Protein AF-A0A662L230-F1 (afdb_monomer_lite)

pLDDT: mean 71.13, std 14.8, range [39.88, 90.0]

Structure (mmCIF, N/CA/C/O backbone):
data_AF-A0A662L230-F1
#
_entry.id   AF-A0A662L230-F1
#
loop_
_atom_site.group_PDB
_atom_site.id
_atom_site.type_symbol
_atom_site.label_atom_id
_atom_site.label_alt_id
_atom_site.label_comp_id
_atom_site.label_asym_id
_atom_site.label_entity_id
_atom_site.label_seq_id
_atom_site.pdbx_PDB_ins_code
_atom_site.Cartn_x
_atom_site.Cartn_y
_atom_site.Cartn_z
_atom_site.occupancy
_atom_site.B_iso_or_equiv
_atom_site.auth_seq_id
_atom_site.auth_comp_id
_atom_site.auth_asym_id
_atom_site.auth_atom_id
_atom_site.pdbx_PDB_model_num
ATOM 1 N N . MET A 1 1 ? 37.222 -28.126 0.549 1.00 39.88 1 MET A N 1
ATOM 2 C CA . MET A 1 1 ? 37.024 -26.873 -0.220 1.00 39.88 1 MET A CA 1
ATOM 3 C C . MET A 1 1 ? 35.741 -26.198 0.248 1.00 39.88 1 MET A C 1
ATOM 5 O O . MET A 1 1 ? 34.708 -26.851 0.312 1.00 39.88 1 MET A O 1
ATOM 9 N N . ASN A 1 2 ? 35.841 -24.941 0.682 1.00 44.56 2 ASN A N 1
ATOM 10 C CA . ASN A 1 2 ? 34.850 -24.248 1.510 1.00 44.56 2 ASN A CA 1
ATOM 11 C C . ASN A 1 2 ? 33.793 -23.527 0.644 1.00 44.56 2 ASN A C 1
ATOM 13 O O . ASN A 1 2 ? 34.126 -22.625 -0.118 1.00 44.56 2 ASN A O 1
ATOM 17 N N . ARG A 1 3 ? 32.516 -23.919 0.762 1.00 47.78 3 ARG A N 1
ATOM 18 C CA . ARG A 1 3 ? 31.362 -23.441 -0.035 1.00 47.78 3 ARG A CA 1
ATOM 19 C C . ARG A 1 3 ? 30.774 -22.138 0.526 1.00 47.78 3 ARG A C 1
ATOM 21 O O . ARG A 1 3 ? 29.579 -22.045 0.787 1.00 47.78 3 ARG A O 1
ATOM 28 N N . GLN A 1 4 ? 31.619 -21.143 0.765 1.00 59.47 4 GLN A N 1
ATOM 29 C CA . GLN A 1 4 ? 31.194 -19.813 1.210 1.00 59.47 4 GLN A CA 1
ATOM 30 C C . GLN A 1 4 ? 31.829 -18.736 0.330 1.00 59.47 4 GLN A C 1
ATOM 32 O O . GLN A 1 4 ? 32.510 -17.828 0.798 1.00 59.47 4 GLN A O 1
ATOM 37 N N . GLU A 1 5 ? 31.604 -18.835 -0.979 1.00 51.53 5 GLU A N 1
ATOM 38 C CA . GLU A 1 5 ? 31.882 -17.719 -1.874 1.00 51.53 5 GLU A CA 1
ATOM 39 C C . GLU A 1 5 ? 30.862 -16.606 -1.625 1.00 51.53 5 GLU A C 1
ATOM 41 O O . GLU A 1 5 ? 29.644 -16.749 -1.778 1.00 51.53 5 GLU A O 1
ATOM 46 N N . LYS A 1 6 ? 31.413 -15.491 -1.154 1.00 53.06 6 LYS A N 1
ATOM 47 C CA . LYS A 1 6 ? 30.757 -14.253 -0.755 1.00 53.06 6 LYS A CA 1
ATOM 48 C C . LYS A 1 6 ? 29.832 -13.752 -1.870 1.00 53.06 6 LYS A C 1
ATOM 50 O O . LYS A 1 6 ? 30.284 -13.152 -2.842 1.00 53.06 6 LYS A O 1
ATOM 55 N N . LYS A 1 7 ? 28.514 -13.922 -1.711 1.00 54.25 7 LYS A N 1
ATOM 56 C CA . LYS A 1 7 ? 27.519 -13.222 -2.541 1.00 54.25 7 LYS A CA 1
ATOM 57 C C . LYS A 1 7 ? 27.573 -11.733 -2.203 1.00 54.25 7 LYS A C 1
ATOM 59 O O . LYS A 1 7 ? 26.954 -11.286 -1.241 1.00 54.25 7 LYS A O 1
ATOM 64 N N . GLY A 1 8 ? 28.344 -10.977 -2.983 1.00 49.06 8 GLY A N 1
ATOM 65 C CA . GLY A 1 8 ? 28.402 -9.522 -2.901 1.00 49.06 8 GLY A CA 1
ATOM 66 C C . GLY A 1 8 ? 26.992 -8.931 -2.882 1.00 49.06 8 GLY A C 1
ATOM 67 O O . GLY A 1 8 ? 26.167 -9.212 -3.756 1.00 49.06 8 GLY A O 1
ATOM 68 N N . LYS A 1 9 ? 26.696 -8.130 -1.856 1.00 55.88 9 LYS A N 1
ATOM 69 C CA . LYS A 1 9 ? 25.423 -7.426 -1.704 1.00 55.88 9 LYS A CA 1
ATOM 70 C C . LYS A 1 9 ? 25.352 -6.360 -2.799 1.00 55.88 9 LYS A C 1
ATOM 72 O O . LYS A 1 9 ? 25.815 -5.243 -2.606 1.00 55.88 9 LYS A O 1
ATOM 77 N N . ARG A 1 10 ? 24.818 -6.708 -3.975 1.00 56.22 10 ARG A N 1
ATOM 78 C CA . ARG A 1 10 ? 24.510 -5.737 -5.034 1.00 56.22 10 ARG A CA 1
ATOM 79 C C . ARG A 1 10 ? 23.478 -4.763 -4.470 1.00 56.22 10 ARG A C 1
ATOM 81 O O . ARG A 1 10 ? 22.303 -5.105 -4.353 1.00 56.22 10 ARG A O 1
ATOM 88 N N . ILE A 1 11 ? 23.926 -3.576 -4.069 1.00 52.31 11 ILE A N 1
ATOM 89 C CA . ILE A 1 11 ? 23.049 -2.488 -3.638 1.00 52.31 11 ILE A CA 1
ATOM 90 C C . ILE A 1 11 ? 22.363 -1.981 -4.907 1.00 52.31 11 ILE A C 1
ATOM 92 O O . ILE A 1 11 ? 22.868 -1.111 -5.609 1.00 52.31 11 ILE A O 1
ATOM 96 N N . GLY A 1 12 ? 21.254 -2.622 -5.274 1.00 55.66 12 GLY A N 1
ATOM 97 C CA . GLY A 1 12 ? 20.435 -2.180 -6.392 1.00 55.66 12 GLY A CA 1
ATOM 98 C C . GLY A 1 12 ? 19.979 -0.745 -6.147 1.00 55.66 12 GLY A C 1
ATOM 99 O O . GLY A 1 12 ? 19.544 -0.412 -5.044 1.00 55.66 12 GLY A O 1
ATOM 100 N N . ARG A 1 13 ? 20.084 0.104 -7.175 1.00 54.53 13 ARG A N 1
ATOM 101 C CA . ARG A 1 13 ? 19.568 1.476 -7.154 1.00 54.53 13 ARG A CA 1
ATOM 102 C C . ARG A 1 13 ? 18.111 1.435 -6.696 1.00 54.53 13 ARG A C 1
ATOM 104 O O . ARG A 1 13 ? 17.312 0.701 -7.281 1.00 54.53 13 ARG A O 1
ATOM 111 N N . ALA A 1 14 ? 17.768 2.190 -5.652 1.00 56.81 14 ALA A N 1
ATOM 112 C CA . ALA A 1 14 ? 16.387 2.304 -5.202 1.00 56.81 14 ALA A CA 1
ATOM 113 C C . ALA A 1 14 ? 15.539 2.788 -6.387 1.00 56.81 14 ALA A C 1
ATOM 115 O O . ALA A 1 14 ? 15.710 3.908 -6.871 1.00 56.81 14 ALA A O 1
ATOM 116 N N . ARG A 1 15 ? 14.688 1.906 -6.918 1.00 59.16 15 ARG A N 1
ATOM 117 C CA . ARG A 1 15 ? 13.789 2.229 -8.027 1.00 59.16 15 ARG A CA 1
ATOM 118 C C . ARG A 1 15 ? 12.809 3.268 -7.486 1.00 59.16 15 ARG A C 1
ATOM 120 O O . ARG A 1 15 ? 11.967 2.919 -6.661 1.00 59.16 15 ARG A O 1
ATOM 127 N N . ARG A 1 16 ? 12.965 4.533 -7.888 1.00 62.28 16 ARG A N 1
ATOM 128 C CA . ARG A 1 16 ? 11.972 5.579 -7.620 1.00 62.28 16 ARG A CA 1
ATOM 129 C C . ARG A 1 16 ? 10.682 5.123 -8.294 1.00 62.28 16 ARG A C 1
ATOM 131 O O . ARG A 1 16 ? 10.647 4.975 -9.513 1.00 62.28 16 ARG A O 1
ATOM 138 N N . ILE A 1 17 ? 9.689 4.760 -7.493 1.00 67.50 17 ILE A N 1
ATOM 139 C CA . ILE A 1 17 ? 8.354 4.464 -8.000 1.00 67.50 17 ILE A CA 1
ATOM 140 C C . ILE A 1 17 ? 7.682 5.806 -8.285 1.00 67.50 17 ILE A C 1
ATOM 142 O O . ILE A 1 17 ? 7.838 6.728 -7.491 1.00 67.50 17 ILE A O 1
ATOM 146 N N . SER A 1 18 ? 6.969 5.896 -9.409 1.00 77.56 18 SER A N 1
ATOM 147 C CA . SER A 1 18 ? 6.112 7.045 -9.707 1.00 77.56 18 SER A CA 1
ATOM 148 C C . SER A 1 18 ? 4.994 7.140 -8.671 1.00 77.56 18 SER A C 1
ATOM 150 O O . SER A 1 18 ? 4.370 6.126 -8.342 1.00 77.56 18 SER A O 1
ATOM 152 N N . ASP A 1 19 ? 4.717 8.345 -8.185 1.00 78.69 19 ASP A N 1
ATOM 153 C CA . ASP A 1 19 ? 3.648 8.601 -7.216 1.00 78.69 19 ASP A CA 1
ATOM 154 C C . ASP A 1 19 ? 2.281 8.096 -7.722 1.00 78.69 19 ASP A C 1
ATOM 156 O O . ASP A 1 19 ? 1.476 7.573 -6.950 1.00 78.69 19 ASP A O 1
ATOM 160 N N . GLU A 1 20 ? 2.072 8.099 -9.041 1.00 83.00 20 GLU A N 1
ATOM 161 C CA . GLU A 1 20 ? 0.894 7.535 -9.716 1.00 83.00 20 GLU A CA 1
ATOM 162 C C . GLU A 1 20 ? 0.693 6.040 -9.417 1.00 83.00 20 GLU A C 1
ATOM 164 O O . GLU A 1 20 ? -0.418 5.568 -9.159 1.00 83.00 20 GLU A O 1
ATOM 169 N N . THR A 1 21 ? 1.782 5.271 -9.404 1.00 82.88 21 THR A N 1
ATOM 170 C CA . THR A 1 21 ? 1.758 3.830 -9.128 1.00 82.88 21 THR A CA 1
ATOM 171 C C . THR A 1 21 ? 1.364 3.564 -7.678 1.00 82.88 21 THR A C 1
ATOM 173 O O . THR A 1 21 ? 0.639 2.610 -7.391 1.00 82.88 21 THR A O 1
ATOM 176 N N . ILE A 1 22 ? 1.831 4.408 -6.754 1.00 84.69 22 ILE A N 1
ATOM 177 C CA . ILE A 1 22 ? 1.480 4.322 -5.332 1.00 84.69 22 ILE A CA 1
ATOM 178 C C . ILE A 1 22 ? -0.009 4.613 -5.158 1.00 84.69 22 ILE A C 1
ATOM 180 O O . ILE A 1 22 ? -0.705 3.834 -4.502 1.00 84.69 22 ILE A O 1
ATOM 184 N N . GLN A 1 23 ? -0.506 5.669 -5.803 1.00 87.19 23 GLN A N 1
ATOM 185 C CA . GLN A 1 23 ? -1.914 6.045 -5.753 1.00 87.19 23 GLN A CA 1
ATOM 186 C C . GLN A 1 23 ? -2.816 4.905 -6.241 1.00 87.19 23 GLN A C 1
ATOM 188 O O . GLN A 1 23 ? -3.746 4.497 -5.542 1.00 87.19 23 GLN A O 1
ATOM 193 N N . ARG A 1 24 ? -2.461 4.282 -7.370 1.00 88.50 24 ARG A N 1
ATOM 194 C CA . ARG A 1 24 ? -3.220 3.160 -7.936 1.00 88.50 24 ARG A CA 1
ATOM 195 C C . ARG A 1 24 ? -3.239 1.930 -7.023 1.00 88.50 24 ARG A C 1
ATOM 197 O O . ARG A 1 24 ? -4.255 1.246 -6.920 1.00 88.50 24 ARG A O 1
ATOM 204 N N . ILE A 1 25 ? -2.143 1.652 -6.310 1.00 88.62 25 ILE A N 1
ATOM 205 C CA . ILE A 1 25 ? -2.086 0.581 -5.297 1.00 88.62 25 ILE A CA 1
ATOM 206 C C . ILE A 1 25 ? -3.028 0.881 -4.123 1.00 88.62 25 ILE A C 1
ATOM 208 O O . ILE A 1 25 ? -3.712 -0.027 -3.642 1.00 88.62 25 ILE A O 1
ATOM 212 N N . ILE A 1 26 ? -3.065 2.134 -3.660 1.00 87.12 26 ILE A N 1
ATOM 213 C CA . ILE A 1 26 ? -3.924 2.568 -2.552 1.00 87.12 26 ILE A CA 1
ATOM 214 C C . ILE A 1 26 ? -5.398 2.449 -2.944 1.00 87.12 26 ILE A C 1
ATOM 216 O O . ILE A 1 26 ? -6.181 1.884 -2.181 1.00 87.12 26 ILE A O 1
ATOM 220 N N . GLU A 1 27 ? -5.776 2.922 -4.130 1.00 88.81 27 GLU A N 1
ATOM 221 C CA . GLU A 1 27 ? -7.148 2.836 -4.644 1.00 88.81 27 GLU A CA 1
ATOM 222 C C . GLU A 1 27 ? -7.616 1.387 -4.760 1.00 88.81 27 GLU A C 1
ATOM 224 O O . GLU A 1 27 ? -8.643 1.015 -4.192 1.00 88.81 27 GLU A O 1
ATOM 229 N N . LEU A 1 28 ? -6.821 0.521 -5.394 1.00 88.75 28 LEU A N 1
ATOM 230 C CA . LEU A 1 28 ? -7.166 -0.895 -5.508 1.00 88.75 28 LEU A CA 1
ATOM 231 C C . LEU A 1 28 ? -7.305 -1.564 -4.134 1.00 88.75 28 LEU A C 1
ATOM 233 O O . LEU A 1 28 ? -8.169 -2.424 -3.945 1.00 88.75 28 LEU A O 1
ATOM 237 N N . ARG A 1 29 ? -6.491 -1.157 -3.150 1.00 87.19 29 ARG A N 1
ATOM 238 C CA . ARG A 1 29 ? -6.612 -1.661 -1.779 1.00 87.19 29 ARG A CA 1
ATOM 239 C C . ARG A 1 29 ? -7.871 -1.148 -1.078 1.00 87.19 29 ARG A C 1
ATOM 241 O O . ARG A 1 29 ? -8.478 -1.929 -0.347 1.00 87.19 29 ARG A O 1
ATOM 248 N N . LYS A 1 30 ? -8.280 0.105 -1.311 1.00 85.06 30 LYS A N 1
ATOM 249 C CA . LYS A 1 30 ? -9.555 0.664 -0.821 1.00 85.06 30 LYS A CA 1
ATOM 250 C C . LYS A 1 30 ? -10.755 -0.101 -1.378 1.00 85.06 30 LYS A C 1
ATOM 252 O O . LYS A 1 30 ? -11.678 -0.390 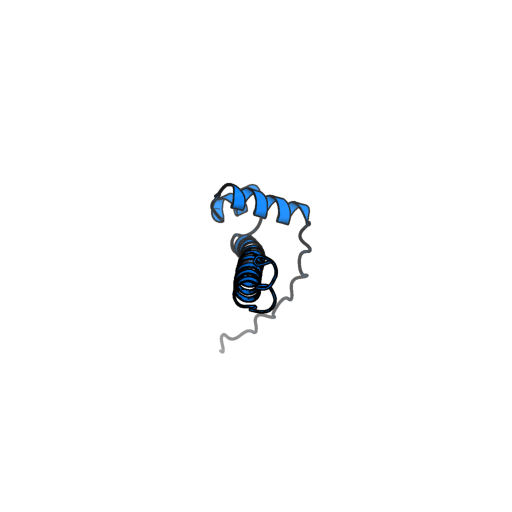-0.630 1.00 85.06 30 LYS A O 1
ATOM 257 N N . HIS A 1 31 ? -10.695 -0.528 -2.639 1.00 86.31 31 HIS A N 1
ATOM 258 C CA . HIS A 1 31 ? -11.700 -1.405 -3.255 1.00 86.31 31 HIS A CA 1
ATOM 259 C C . HIS A 1 31 ? -11.652 -2.867 -2.765 1.00 86.31 31 HIS A C 1
ATOM 261 O O . HIS A 1 31 ? -12.336 -3.725 -3.316 1.00 86.31 31 HIS A O 1
ATOM 267 N N . GLY A 1 32 ? -10.829 -3.187 -1.760 1.00 86.50 32 GLY A N 1
ATOM 268 C CA . GLY A 1 32 ? -10.774 -4.517 -1.154 1.00 86.50 32 GLY A CA 1
ATOM 269 C C . GLY A 1 32 ? -10.012 -5.568 -1.964 1.00 86.50 32 GLY A C 1
ATOM 270 O O . GLY A 1 32 ? -10.010 -6.736 -1.581 1.00 86.50 32 GLY A O 1
ATOM 271 N N . LYS A 1 33 ? -9.321 -5.189 -3.050 1.00 89.31 33 LYS A N 1
ATOM 272 C CA . LYS A 1 33 ? -8.562 -6.147 -3.870 1.00 89.31 33 LYS A CA 1
ATOM 273 C C . LYS A 1 33 ? -7.429 -6.799 -3.075 1.00 89.31 33 LYS A C 1
ATOM 275 O O . LYS A 1 33 ? -6.797 -6.190 -2.195 1.00 89.31 33 LYS A O 1
ATOM 280 N N . TYR A 1 34 ? -7.135 -8.056 -3.406 1.00 89.19 34 TYR A N 1
ATOM 281 C CA . TYR A 1 34 ? -6.042 -8.785 -2.773 1.00 89.19 34 TYR A CA 1
ATOM 282 C C . TYR A 1 34 ? -4.691 -8.302 -3.302 1.00 89.19 34 TYR A C 1
ATOM 284 O O . TYR A 1 34 ? -4.521 -8.023 -4.486 1.00 89.19 34 TYR A O 1
ATOM 292 N N . ILE A 1 35 ? -3.670 -8.308 -2.440 1.00 87.56 35 ILE A N 1
ATOM 293 C CA . ILE A 1 35 ? -2.290 -7.909 -2.784 1.00 87.56 35 ILE A CA 1
ATOM 294 C C . ILE A 1 35 ? -1.775 -8.639 -4.038 1.00 87.56 35 ILE A C 1
ATOM 296 O O . ILE A 1 35 ? -1.037 -8.067 -4.838 1.00 87.56 35 ILE A O 1
ATOM 300 N N . ARG A 1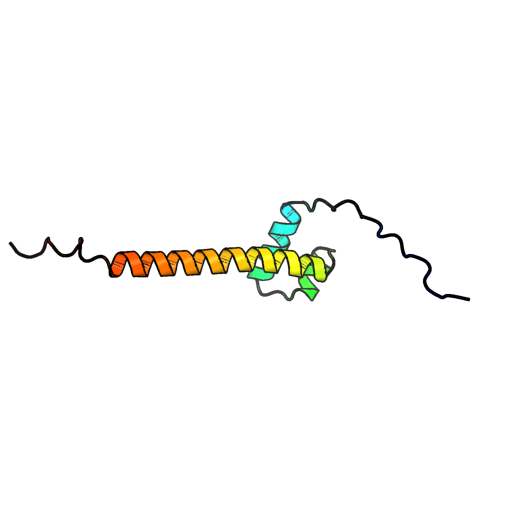 36 ? -2.173 -9.906 -4.226 1.00 87.94 36 ARG A N 1
ATOM 301 C CA . ARG A 1 36 ? -1.791 -10.720 -5.391 1.00 87.94 36 ARG A CA 1
ATOM 302 C C . ARG A 1 36 ? -2.364 -10.173 -6.699 1.00 87.94 36 ARG A C 1
ATOM 304 O O . ARG A 1 36 ? -1.672 -10.224 -7.708 1.00 87.94 36 ARG A O 1
ATOM 311 N N . GLU A 1 37 ? -3.594 -9.675 -6.678 1.00 88.50 37 GLU A N 1
ATOM 312 C CA . GLU A 1 37 ? -4.256 -9.094 -7.846 1.00 88.50 37 GLU A CA 1
ATOM 313 C C . GLU A 1 37 ? -3.685 -7.711 -8.146 1.00 88.50 37 GLU A C 1
ATOM 315 O O . GLU A 1 37 ? -3.328 -7.434 -9.284 1.00 88.50 37 GLU A O 1
ATOM 320 N N . ILE A 1 38 ? -3.484 -6.890 -7.110 1.00 89.69 38 ILE A N 1
ATOM 321 C CA . ILE A 1 38 ? -2.859 -5.565 -7.228 1.00 89.69 38 ILE A CA 1
ATOM 322 C C . ILE A 1 38 ? -1.472 -5.680 -7.873 1.00 89.69 38 ILE A C 1
ATOM 324 O O . ILE A 1 38 ? -1.148 -4.937 -8.792 1.00 89.69 38 ILE A O 1
ATOM 328 N N . ALA A 1 39 ? -0.672 -6.660 -7.444 1.00 89.38 39 ALA A N 1
ATOM 329 C CA . ALA A 1 39 ? 0.637 -6.938 -8.030 1.00 89.38 39 ALA A CA 1
ATOM 330 C C . ALA A 1 39 ? 0.560 -7.264 -9.533 1.00 89.38 39 ALA A C 1
ATOM 332 O O . ALA A 1 39 ? 1.401 -6.796 -10.296 1.00 89.38 39 ALA A O 1
ATOM 333 N N . ARG A 1 40 ? -0.452 -8.036 -9.963 1.00 90.00 40 ARG A N 1
ATOM 334 C CA . ARG A 1 40 ? -0.663 -8.361 -11.385 1.00 90.00 40 ARG A CA 1
ATOM 335 C C . ARG A 1 40 ? -1.090 -7.137 -12.190 1.00 90.00 40 ARG A C 1
ATOM 337 O O . ARG A 1 40 ? -0.548 -6.919 -13.261 1.00 90.00 40 ARG A O 1
ATOM 344 N N . VAL A 1 41 ? -2.023 -6.344 -11.664 1.00 88.69 41 VAL A N 1
ATOM 345 C CA . VAL A 1 41 ? -2.574 -5.164 -12.351 1.00 88.69 41 VAL A CA 1
ATOM 346 C C . VAL A 1 41 ? -1.526 -4.063 -12.504 1.00 88.69 41 VAL A C 1
ATOM 348 O O . VAL A 1 41 ? -1.460 -3.412 -13.538 1.00 88.69 41 VAL A O 1
ATOM 351 N N . VAL A 1 42 ? -0.702 -3.856 -11.477 1.00 86.62 42 VAL A N 1
ATOM 352 C CA . VAL A 1 42 ? 0.275 -2.757 -11.431 1.00 86.62 42 VAL A CA 1
ATOM 353 C C . VAL A 1 42 ? 1.661 -3.194 -11.942 1.00 86.62 42 VAL A C 1
ATOM 355 O O . VAL A 1 42 ? 2.533 -2.363 -12.171 1.00 86.62 42 VAL A O 1
ATOM 358 N N . GLY A 1 43 ? 1.895 -4.496 -12.134 1.00 86.50 43 GLY A N 1
ATOM 359 C CA . GLY A 1 43 ? 3.172 -5.018 -12.638 1.00 86.50 43 GLY A CA 1
ATOM 360 C C . GLY A 1 43 ? 4.329 -4.933 -11.633 1.00 86.50 43 GLY A C 1
ATOM 361 O O . GLY A 1 43 ? 5.500 -4.947 -12.011 1.00 86.50 43 GLY A O 1
ATOM 362 N N . VAL A 1 44 ? 4.026 -4.843 -10.336 1.00 85.50 44 VAL A N 1
ATOM 363 C CA . VAL A 1 44 ? 5.016 -4.764 -9.247 1.00 85.50 44 VAL A CA 1
ATOM 364 C C . VAL A 1 44 ? 5.030 -6.035 -8.411 1.00 85.50 44 VAL A C 1
ATOM 366 O O . VAL A 1 44 ? 4.044 -6.760 -8.302 1.00 85.50 44 VAL A O 1
ATOM 369 N N . SER A 1 45 ? 6.165 -6.319 -7.770 1.00 87.38 45 SER A N 1
ATOM 370 C CA . SER A 1 45 ? 6.286 -7.507 -6.926 1.00 87.38 45 SER A CA 1
ATOM 371 C C . SER A 1 45 ? 5.385 -7.426 -5.687 1.00 87.38 45 SER A C 1
ATOM 373 O O . SER A 1 45 ? 5.193 -6.364 -5.089 1.00 87.38 45 SER A O 1
ATOM 375 N N . LYS A 1 46 ? 4.874 -8.583 -5.247 1.00 89.00 46 LYS A N 1
ATOM 376 C CA . LYS A 1 46 ? 3.988 -8.705 -4.072 1.00 89.00 46 LYS A CA 1
ATOM 377 C C . LYS A 1 46 ? 4.602 -8.085 -2.813 1.00 89.00 46 LYS A C 1
ATOM 379 O O . LYS A 1 46 ? 3.919 -7.379 -2.077 1.00 89.00 46 LYS A O 1
ATOM 384 N N . SER A 1 47 ? 5.899 -8.313 -2.593 1.00 85.25 47 SER A N 1
ATOM 385 C CA . SER A 1 47 ? 6.644 -7.757 -1.457 1.00 85.25 47 SER A CA 1
ATOM 386 C C . SER A 1 47 ? 6.682 -6.230 -1.482 1.00 85.25 47 SER A C 1
ATOM 388 O O . SER A 1 47 ? 6.701 -5.595 -0.430 1.00 85.25 47 SER A O 1
ATOM 390 N N . HIS A 1 48 ? 6.670 -5.630 -2.675 1.00 84.38 48 HIS A N 1
ATOM 391 C CA . HIS A 1 48 ? 6.651 -4.183 -2.825 1.00 84.38 48 HIS A CA 1
ATOM 3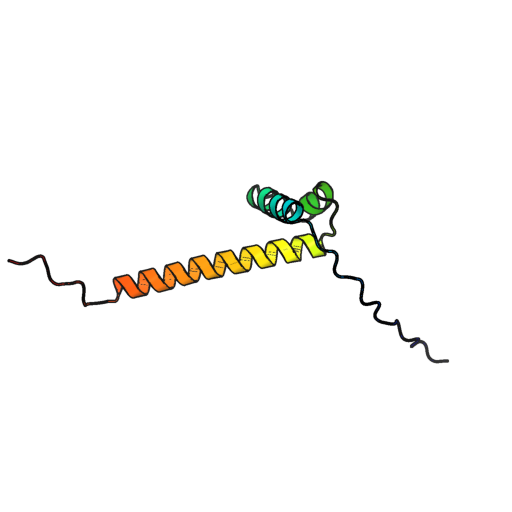92 C C . HIS A 1 48 ? 5.273 -3.601 -2.505 1.00 84.38 48 HIS A C 1
ATOM 394 O O . HIS A 1 48 ? 5.177 -2.665 -1.715 1.00 84.38 48 HIS A O 1
ATOM 400 N N . VAL A 1 49 ? 4.211 -4.211 -3.041 1.00 86.69 49 VAL A N 1
ATOM 401 C CA . VAL A 1 49 ? 2.820 -3.833 -2.740 1.00 86.69 49 VAL A CA 1
ATOM 402 C C . VAL A 1 49 ? 2.551 -3.924 -1.237 1.00 86.69 49 VAL A C 1
ATOM 404 O O . VAL A 1 49 ? 2.002 -2.995 -0.653 1.00 86.69 49 VAL A O 1
ATOM 407 N N . TRP A 1 50 ? 2.997 -5.002 -0.584 1.00 87.25 50 TRP A N 1
ATOM 408 C CA . TRP A 1 50 ? 2.851 -5.165 0.864 1.00 87.25 50 TRP A CA 1
ATOM 409 C C . TRP A 1 50 ? 3.535 -4.044 1.652 1.00 87.25 50 TRP A C 1
ATOM 411 O O . TRP A 1 50 ? 2.947 -3.516 2.594 1.00 87.25 50 TRP A O 1
ATOM 421 N N . ARG A 1 51 ? 4.748 -3.641 1.249 1.00 84.38 51 ARG A N 1
ATOM 422 C CA . ARG A 1 51 ? 5.474 -2.538 1.893 1.00 84.38 51 ARG A CA 1
ATOM 423 C C . ARG A 1 51 ? 4.690 -1.228 1.804 1.00 84.38 51 ARG A C 1
ATOM 425 O O . ARG A 1 51 ? 4.529 -0.568 2.820 1.00 84.38 51 ARG A O 1
ATOM 432 N N . ILE A 1 52 ? 4.167 -0.896 0.623 1.00 84.88 52 ILE A N 1
ATOM 433 C CA . ILE A 1 52 ? 3.396 0.336 0.387 1.00 84.88 52 ILE A CA 1
ATOM 434 C C . ILE A 1 52 ? 2.103 0.333 1.209 1.00 84.88 52 ILE A C 1
ATOM 436 O O . ILE A 1 52 ? 1.839 1.273 1.957 1.00 84.88 52 ILE A O 1
ATOM 440 N N . VAL A 1 53 ? 1.332 -0.757 1.138 1.00 85.06 53 VAL A N 1
ATOM 441 C CA . VAL A 1 53 ? 0.079 -0.903 1.895 1.00 85.06 53 VAL A CA 1
ATOM 442 C C . VAL A 1 53 ? 0.332 -0.814 3.401 1.00 85.06 53 VAL A C 1
ATOM 444 O O . VAL A 1 53 ? -0.435 -0.168 4.111 1.00 85.06 53 VAL A O 1
ATOM 447 N N . LYS A 1 54 ? 1.420 -1.417 3.898 1.00 83.12 54 LYS A N 1
ATOM 448 C CA . LYS A 1 54 ? 1.799 -1.342 5.313 1.00 83.12 54 LYS A CA 1
ATOM 449 C C . LYS A 1 54 ? 2.120 0.091 5.735 1.00 83.12 54 LYS A C 1
ATOM 451 O O . LYS A 1 54 ? 1.623 0.518 6.771 1.00 83.12 54 LYS A O 1
ATOM 456 N N . THR A 1 55 ? 2.906 0.831 4.954 1.00 80.31 55 THR A N 1
ATOM 457 C CA . THR A 1 55 ? 3.247 2.230 5.262 1.00 80.31 55 THR A CA 1
ATOM 458 C C . THR A 1 55 ? 1.996 3.108 5.338 1.00 80.31 55 THR A C 1
ATOM 460 O O . THR A 1 55 ? 1.841 3.870 6.290 1.00 80.31 55 THR A O 1
ATOM 463 N N . VAL A 1 56 ? 1.058 2.946 4.398 1.00 74.25 56 VAL A N 1
ATOM 464 C CA . VAL A 1 56 ? -0.210 3.699 4.387 1.00 74.25 56 VAL A CA 1
ATOM 465 C C . VAL A 1 56 ? -1.101 3.315 5.574 1.00 74.25 56 VAL A C 1
ATOM 467 O O . VAL A 1 56 ? -1.663 4.183 6.238 1.00 74.25 56 VAL A O 1
ATOM 470 N N . HIS A 1 57 ? -1.206 2.021 5.890 1.00 72.12 57 HIS A N 1
ATOM 471 C CA . HIS A 1 57 ? -2.021 1.549 7.011 1.00 72.12 57 HIS A CA 1
ATOM 472 C C . HIS A 1 57 ? -1.491 2.036 8.368 1.00 72.12 57 HIS A C 1
ATOM 474 O O . HIS A 1 57 ? -2.274 2.430 9.228 1.00 72.12 57 HIS A O 1
ATOM 480 N N . GLN A 1 58 ? -0.166 2.063 8.545 1.00 60.34 58 GLN A N 1
ATOM 481 C CA . GLN A 1 58 ? 0.474 2.583 9.757 1.00 60.34 58 GLN A CA 1
ATOM 482 C C . GLN A 1 58 ? 0.179 4.074 9.964 1.00 60.34 58 GLN A C 1
ATOM 484 O O . GLN A 1 58 ? -0.119 4.470 11.086 1.00 60.34 58 GLN A O 1
ATOM 489 N N . HIS A 1 59 ? 0.169 4.877 8.895 1.00 63.91 59 HIS A N 1
ATOM 490 C CA . HIS A 1 59 ? -0.227 6.289 8.963 1.00 63.91 59 HIS A CA 1
ATOM 491 C C . HIS A 1 59 ? -1.707 6.493 9.312 1.00 63.91 59 HIS A C 1
ATOM 493 O O . HIS A 1 59 ? -2.054 7.436 10.016 1.00 63.91 59 HIS A O 1
ATOM 499 N N . PHE A 1 60 ? -2.592 5.616 8.838 1.00 63.03 60 PHE A N 1
ATOM 500 C CA . PHE A 1 60 ? -4.023 5.728 9.121 1.00 63.03 60 PHE A CA 1
ATOM 501 C C . PHE A 1 60 ? -4.358 5.350 10.573 1.00 63.03 60 PHE A C 1
ATOM 503 O O . PHE A 1 60 ? -5.135 6.037 11.235 1.00 63.03 60 PHE A O 1
ATOM 510 N N . LEU A 1 61 ? -3.730 4.290 11.098 1.00 60.84 61 LEU A N 1
ATOM 511 C CA . LEU A 1 61 ? -3.897 3.876 12.494 1.00 60.84 61 LEU A CA 1
ATOM 512 C C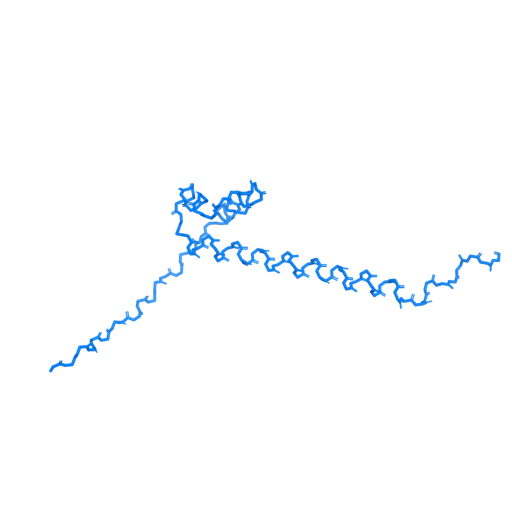 . LEU A 1 61 ? -3.361 4.923 13.471 1.00 60.84 61 LEU A C 1
ATOM 514 O O . LEU A 1 61 ? -4.020 5.207 14.469 1.00 60.84 61 LEU A O 1
ATOM 518 N N . THR A 1 62 ? -2.201 5.523 13.193 1.00 62.84 62 THR A N 1
ATOM 519 C CA . THR A 1 62 ? -1.676 6.601 14.039 1.00 62.84 62 THR A CA 1
ATOM 520 C C . THR A 1 62 ? -2.604 7.808 14.033 1.00 62.84 62 THR A C 1
ATOM 522 O O . THR A 1 62 ? -2.900 8.304 15.115 1.00 62.84 62 THR A O 1
ATOM 525 N N . LEU A 1 63 ? -3.145 8.204 12.874 1.00 64.88 63 LEU A N 1
ATOM 526 C CA . LEU A 1 63 ? -4.104 9.308 12.763 1.00 64.88 63 LEU A CA 1
ATOM 527 C C . LEU A 1 63 ? -5.365 9.060 13.612 1.00 64.88 63 LEU A C 1
ATOM 529 O O . LEU A 1 63 ? -5.724 9.886 14.452 1.00 64.88 63 LEU A O 1
ATOM 533 N N . ILE A 1 64 ? -5.988 7.884 13.474 1.00 67.19 64 ILE A N 1
ATOM 534 C CA . ILE A 1 64 ? -7.172 7.501 14.262 1.00 67.19 64 ILE A CA 1
ATOM 535 C C . ILE A 1 64 ? -6.860 7.494 15.762 1.00 67.19 64 ILE A C 1
ATOM 537 O O . ILE A 1 64 ? -7.634 8.021 16.564 1.00 67.19 64 ILE A O 1
ATOM 541 N N . LEU A 1 65 ? -5.724 6.919 16.163 1.00 66.44 65 LEU A N 1
ATOM 542 C CA . LEU A 1 65 ? -5.318 6.846 17.568 1.00 66.44 65 LEU A CA 1
ATOM 543 C C . LEU A 1 65 ? -5.003 8.231 18.151 1.00 66.44 65 LEU A C 1
ATOM 545 O O . LEU A 1 65 ? -5.331 8.490 19.311 1.00 66.44 65 LEU A O 1
ATOM 549 N N . THR A 1 66 ? -4.417 9.139 17.365 1.00 68.69 66 THR A N 1
ATOM 550 C CA . THR A 1 66 ? -4.216 10.536 17.775 1.00 68.69 66 THR A CA 1
ATOM 551 C C . THR A 1 66 ? -5.536 11.282 17.923 1.00 68.69 66 THR A C 1
ATOM 553 O O . THR A 1 66 ? -5.733 11.939 18.943 1.00 68.69 66 THR A O 1
ATOM 556 N N . CYS A 1 67 ? -6.480 11.115 16.992 1.00 58.19 67 CYS A N 1
ATOM 557 C CA . CYS A 1 67 ? -7.816 11.700 17.101 1.00 58.19 67 CYS A CA 1
ATOM 558 C C . CYS A 1 67 ? -8.556 11.177 18.340 1.00 58.19 67 CYS A C 1
ATOM 560 O O . CYS A 1 67 ? -9.110 11.963 19.102 1.00 58.19 67 CYS A O 1
ATOM 562 N N . LYS A 1 68 ? -8.490 9.867 18.616 1.00 69.25 68 LYS A N 1
ATOM 563 C CA . LYS A 1 68 ? -9.094 9.268 19.816 1.00 69.25 68 LYS A CA 1
ATOM 564 C C . LYS A 1 68 ? -8.476 9.817 21.109 1.00 69.25 68 LYS A C 1
ATOM 566 O O . LYS A 1 68 ? -9.206 10.137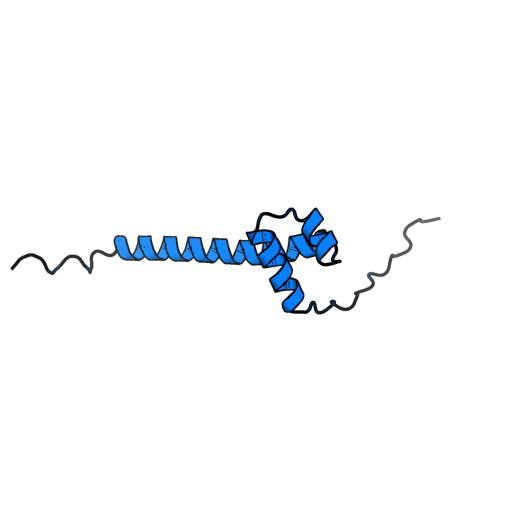 22.042 1.00 69.25 68 LYS A O 1
ATOM 571 N N . ARG A 1 69 ? -7.148 9.991 21.159 1.00 69.31 69 ARG A N 1
ATOM 572 C CA . ARG A 1 69 ? -6.455 10.644 22.288 1.00 69.31 69 ARG A CA 1
ATOM 573 C C . ARG A 1 69 ? -6.872 12.107 22.470 1.00 69.31 69 ARG A C 1
ATOM 575 O O . ARG A 1 69 ? -7.014 12.541 23.608 1.00 69.31 69 ARG A O 1
ATOM 582 N N . LEU A 1 70 ? -7.073 12.854 21.383 1.00 68.19 70 LEU A N 1
ATOM 583 C CA . LEU A 1 70 ? -7.518 14.250 21.431 1.00 68.19 70 LEU A CA 1
ATOM 584 C C . LEU A 1 70 ? -8.960 14.383 21.927 1.00 68.19 70 LEU A C 1
ATOM 586 O O . LEU A 1 70 ? -9.214 15.213 22.790 1.00 68.19 70 LEU A O 1
ATOM 590 N N . ILE A 1 71 ? -9.875 13.532 21.457 1.00 72.25 71 ILE A N 1
ATOM 591 C CA . ILE A 1 71 ? -11.278 13.531 21.904 1.00 72.25 71 ILE A CA 1
ATOM 592 C C . ILE A 1 71 ? -11.368 13.226 23.403 1.00 72.25 71 ILE A C 1
ATOM 594 O O . ILE A 1 71 ? -12.057 13.931 24.134 1.00 72.25 71 ILE A O 1
ATOM 598 N N . VAL A 1 72 ? -10.619 12.228 23.885 1.00 71.69 72 VAL A N 1
ATOM 599 C CA . VAL A 1 72 ? -10.558 11.904 25.320 1.00 71.69 72 VAL A CA 1
ATOM 600 C C . VAL A 1 72 ? -9.986 13.072 26.126 1.00 71.69 72 VAL A C 1
ATOM 602 O O . VAL A 1 72 ? -10.529 13.397 27.178 1.00 71.69 72 VAL A O 1
ATOM 605 N N . ARG A 1 73 ? -8.929 13.738 25.639 1.00 65.12 73 ARG A N 1
ATOM 606 C CA . ARG A 1 73 ? -8.379 14.938 26.293 1.00 65.12 73 ARG A CA 1
ATOM 607 C C . ARG A 1 73 ? -9.370 16.097 26.329 1.00 65.12 73 ARG A C 1
ATOM 609 O O . ARG A 1 73 ? -9.424 16.787 27.336 1.00 65.12 73 ARG A O 1
ATOM 616 N N . TYR A 1 74 ? -10.133 16.303 25.259 1.00 65.06 74 TYR A N 1
ATOM 617 C CA . TYR A 1 74 ? -11.145 17.353 25.182 1.00 65.06 74 TYR A CA 1
ATOM 618 C C . TYR A 1 74 ? -12.289 17.099 26.176 1.00 65.06 74 TYR A C 1
ATOM 620 O O . TYR A 1 74 ? -12.662 17.997 26.919 1.00 65.06 74 TYR A O 1
ATOM 628 N N . PHE A 1 75 ? -12.777 15.857 26.265 1.00 60.97 75 PHE A N 1
ATOM 629 C CA . PHE A 1 75 ? -13.861 15.479 27.181 1.00 60.97 75 PHE A CA 1
ATOM 630 C C . PHE A 1 75 ? -13.462 15.417 28.664 1.00 60.97 75 PHE A C 1
ATOM 632 O O . PHE A 1 75 ? -14.315 15.593 29.523 1.00 60.97 75 PHE A O 1
ATOM 639 N N . ASN A 1 76 ? -12.188 15.167 28.985 1.00 61.75 76 ASN A N 1
ATOM 640 C CA . ASN A 1 76 ? -11.699 15.093 30.371 1.00 61.75 76 ASN A CA 1
ATOM 641 C C . ASN A 1 76 ? -11.104 16.420 30.873 1.00 61.75 76 ASN A C 1
ATOM 643 O O . ASN A 1 76 ? -10.377 16.427 31.864 1.00 61.75 76 ASN A O 1
ATOM 647 N N . ASN A 1 77 ? -11.369 17.536 30.188 1.00 57.72 77 ASN A N 1
ATOM 648 C CA . ASN A 1 77 ? -10.897 18.850 30.605 1.00 57.72 77 ASN A CA 1
ATOM 649 C C . ASN A 1 77 ? -12.019 19.603 31.354 1.00 57.72 77 ASN A C 1
ATOM 651 O O . ASN A 1 77 ? -12.952 20.088 30.713 1.00 57.72 77 ASN A O 1
ATOM 655 N N . PRO A 1 78 ? -11.963 19.722 32.696 1.00 58.53 78 PRO A N 1
ATOM 656 C CA . PRO A 1 78 ? -13.037 20.320 33.500 1.00 58.53 78 PRO A CA 1
ATOM 657 C C . PRO A 1 78 ? -13.173 21.845 33.335 1.00 58.53 78 PRO A C 1
ATOM 659 O O . PRO A 1 78 ? -14.105 22.439 33.868 1.00 58.53 78 PRO A O 1
ATOM 662 N N . GLN A 1 79 ? -12.280 22.495 32.580 1.00 54.28 79 GLN A N 1
ATOM 663 C CA . GLN A 1 79 ? -12.302 23.946 32.342 1.00 54.28 79 GLN A CA 1
ATOM 664 C C . GLN A 1 79 ? -13.462 24.431 31.448 1.00 54.28 79 GLN A C 1
ATOM 666 O O . GLN A 1 79 ? -13.686 25.632 31.357 1.00 54.28 79 GLN A O 1
ATOM 671 N N . PHE A 1 80 ? -14.227 23.533 30.813 1.00 53.41 80 PHE A N 1
ATOM 672 C CA . PHE A 1 80 ? -15.367 23.895 29.951 1.00 53.41 80 PHE A CA 1
ATOM 673 C C . PHE A 1 80 ? -16.741 23.772 30.626 1.00 53.41 80 PHE A C 1
ATOM 675 O O . PHE A 1 80 ? -17.767 23.860 29.956 1.00 53.41 80 PHE A O 1
ATOM 682 N N . HIS A 1 81 ? -16.791 23.589 31.946 1.00 52.28 81 HIS A N 1
ATOM 683 C CA . HIS A 1 81 ? -18.046 23.406 32.672 1.00 52.28 81 HIS A CA 1
ATOM 684 C C . HIS A 1 81 ? -18.471 24.672 33.429 1.00 52.28 81 HIS A C 1
ATOM 686 O O . HIS A 1 81 ? -18.607 24.624 34.644 1.00 52.28 81 HIS A O 1
ATOM 692 N N . TYR A 1 82 ? -18.645 25.817 32.752 1.00 56.69 82 TYR A N 1
ATOM 693 C CA . TYR A 1 82 ? -19.097 27.036 33.446 1.00 56.69 82 TYR A CA 1
ATO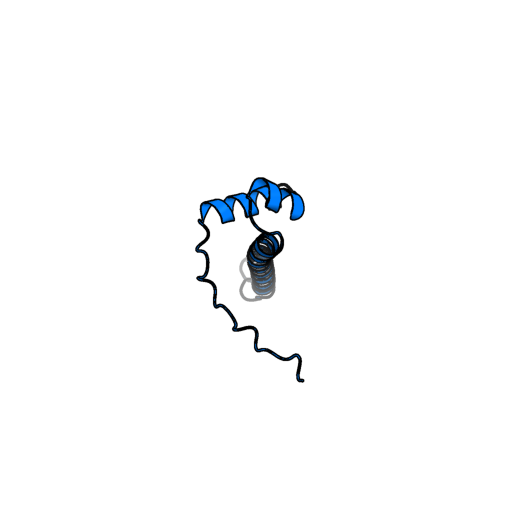M 694 C C . TYR A 1 82 ? -19.834 28.080 32.594 1.00 56.69 82 TYR A C 1
ATOM 696 O O . TYR A 1 82 ? -19.560 29.259 32.738 1.00 56.69 82 TYR A O 1
ATOM 704 N N . ILE A 1 83 ? -20.806 27.709 31.750 1.00 54.31 83 ILE A N 1
ATOM 705 C CA . ILE A 1 83 ? -21.866 28.671 31.370 1.00 54.31 83 ILE A CA 1
ATOM 706 C C . ILE A 1 83 ? -23.185 27.929 31.090 1.00 54.31 83 ILE A C 1
ATOM 708 O O . ILE A 1 83 ? -23.512 27.624 29.950 1.00 54.31 83 ILE A O 1
ATOM 712 N N . SER A 1 84 ? -23.936 27.579 32.137 1.00 49.41 84 SER A N 1
ATOM 713 C CA . SER A 1 84 ? -25.353 27.180 31.991 1.00 49.41 84 SER A CA 1
ATOM 714 C C . SER A 1 84 ? -26.223 27.495 33.218 1.00 49.41 84 SER A C 1
ATOM 716 O O . SER A 1 84 ? -27.379 27.083 33.261 1.00 49.41 84 SER A O 1
ATOM 718 N N . TYR A 1 85 ? -25.717 28.228 34.211 1.00 50.22 85 TYR A N 1
ATOM 719 C CA . TYR A 1 85 ? -26.527 28.657 35.352 1.00 50.22 85 TYR A CA 1
ATOM 720 C C . TYR A 1 85 ? -26.230 30.118 35.679 1.00 50.22 85 TYR A C 1
ATOM 722 O O . TYR A 1 85 ? -25.279 30.396 36.406 1.00 50.22 85 TYR A O 1
ATOM 730 N N . ALA A 1 86 ? -27.015 31.014 35.081 1.00 47.03 86 ALA A N 1
ATOM 731 C CA . ALA A 1 86 ? -27.491 32.292 35.623 1.00 47.03 86 ALA A CA 1
ATOM 732 C C . ALA A 1 86 ? -28.286 33.009 34.526 1.00 47.03 86 ALA A C 1
ATOM 734 O O . ALA A 1 86 ? -27.667 33.362 33.497 1.00 47.03 86 ALA A O 1
#

Secondary structure (DSSP, 8-state):
------------------HHHHHHHHHHHHTT--HHHHHHHHT--HHHHHHHHHHHHHHHHHHHHHHHHHHHHHHT-GGG--SS--

Radius of gyration: 23.57 Å; chains: 1; bounding box: 64×59×48 Å

Foldseek 3Di:
DDPCDDPPPPPPDDPPDPVVLLVQLVVCVVVVDDLVVNCVVSVHDSVVSVVSVVVVVVVVVVVVVVVVVVVVVVVPDCPPPDPDDD

Sequence (86 aa):
MNRQEKKGKRIGRARRISDETIQRIIELRKHGKYIREIARVVGVSKSHVWRIVKTVHQHFLTLILTCKRLIVRYFNNPQFHYISYA